Protein AF-A0A811GIC6-F1 (afdb_monomer_lite)

Structure (mmCIF, N/CA/C/O backbone):
data_AF-A0A811GIC6-F1
#
_entry.id   AF-A0A811GIC6-F1
#
loop_
_atom_site.group_PDB
_atom_site.id
_atom_site.type_symbol
_atom_site.label_atom_id
_atom_site.label_alt_id
_atom_site.label_comp_id
_atom_site.label_asym_id
_atom_site.label_entity_id
_atom_site.label_seq_id
_atom_site.pdbx_PDB_ins_code
_atom_site.Cartn_x
_atom_site.Cartn_y
_atom_site.Cartn_z
_a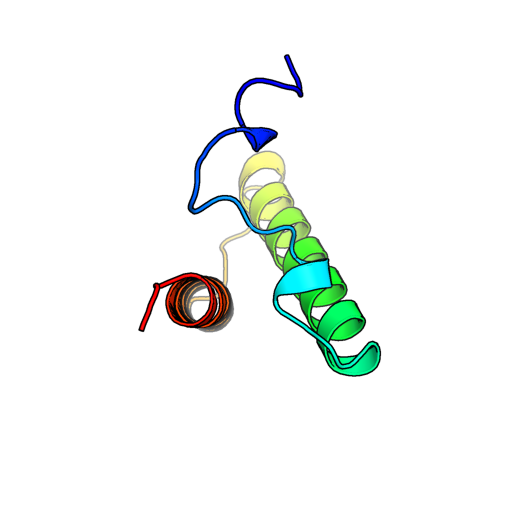tom_site.occupancy
_atom_site.B_iso_or_equiv
_atom_site.auth_seq_id
_atom_site.auth_comp_id
_atom_site.auth_asym_id
_atom_site.auth_atom_id
_atom_site.pdbx_PDB_model_num
ATOM 1 N N . MET A 1 1 ? -17.597 19.385 -5.260 1.00 48.28 1 MET A N 1
ATOM 2 C CA . MET A 1 1 ? -17.589 17.962 -5.668 1.00 48.28 1 MET A CA 1
ATOM 3 C C . MET A 1 1 ? -17.151 17.039 -4.528 1.00 48.28 1 MET A C 1
ATOM 5 O O . MET A 1 1 ? -17.005 15.852 -4.767 1.00 48.28 1 MET A O 1
ATOM 9 N N . SER A 1 2 ? -16.969 17.553 -3.306 1.00 53.19 2 SER A N 1
ATOM 10 C CA . SER A 1 2 ? -16.531 16.770 -2.143 1.00 53.19 2 SER A CA 1
ATOM 11 C C . SER A 1 2 ? -17.705 16.104 -1.409 1.00 53.19 2 SER A C 1
ATOM 13 O O . SER A 1 2 ? -17.587 14.966 -0.980 1.00 53.19 2 SER A O 1
ATOM 15 N N . ASP A 1 3 ? -18.867 16.763 -1.373 1.00 51.88 3 ASP A N 1
ATOM 16 C CA . ASP A 1 3 ? -19.983 16.379 -0.492 1.00 51.88 3 ASP A CA 1
ATOM 17 C C . ASP A 1 3 ? -20.765 15.119 -0.923 1.00 51.88 3 ASP A C 1
ATOM 19 O O . ASP A 1 3 ? -21.460 14.517 -0.111 1.00 51.88 3 ASP A O 1
ATOM 23 N N . GLU A 1 4 ? -20.685 14.687 -2.188 1.00 48.75 4 GLU A N 1
ATOM 24 C CA . GLU A 1 4 ? -21.476 13.539 -2.680 1.00 48.75 4 GLU A CA 1
ATOM 25 C C . GLU A 1 4 ? -20.868 12.174 -2.317 1.00 48.75 4 GLU A C 1
ATOM 27 O O . GLU A 1 4 ? -21.601 11.192 -2.203 1.00 48.75 4 GLU A O 1
ATOM 32 N N . LEU A 1 5 ? -19.549 12.100 -2.096 1.00 49.66 5 LEU A N 1
ATOM 33 C CA . LEU A 1 5 ? -18.875 10.875 -1.642 1.00 49.66 5 LEU A CA 1
ATOM 34 C C . LEU A 1 5 ? -18.987 10.672 -0.124 1.00 49.66 5 LEU A C 1
ATOM 36 O O . LEU A 1 5 ? -18.926 9.531 0.322 1.00 49.66 5 LEU A O 1
ATOM 40 N N . GLU A 1 6 ? -19.195 11.748 0.644 1.00 50.38 6 GLU A N 1
ATOM 41 C CA . GLU A 1 6 ? -19.344 11.726 2.110 1.00 50.38 6 GLU A CA 1
ATOM 42 C C . GLU A 1 6 ? -20.704 11.173 2.582 1.00 50.38 6 GLU A C 1
ATOM 44 O O . GLU A 1 6 ? -20.886 10.885 3.762 1.00 50.38 6 GLU A O 1
ATOM 49 N N . LEU A 1 7 ? -21.675 11.017 1.673 1.00 51.62 7 LEU A N 1
ATOM 50 C CA . LEU A 1 7 ? -23.053 10.613 1.991 1.00 51.62 7 LEU A CA 1
ATOM 51 C C . LEU A 1 7 ? -23.343 9.122 1.751 1.00 51.62 7 LEU A C 1
ATOM 53 O O . LEU A 1 7 ? -24.477 8.674 1.944 1.00 51.62 7 LEU A O 1
ATOM 57 N N . SER A 1 8 ? -22.348 8.335 1.335 1.00 59.28 8 SER A N 1
ATOM 58 C CA . SER A 1 8 ? -22.500 6.882 1.262 1.00 59.28 8 SER A CA 1
ATOM 59 C C . SER A 1 8 ? -22.485 6.306 2.682 1.00 59.28 8 SER A C 1
ATOM 61 O O . SER A 1 8 ? -21.518 6.525 3.406 1.00 59.28 8 SER A O 1
ATOM 63 N N . PRO A 1 9 ? -23.472 5.495 3.101 1.00 54.84 9 PRO A N 1
ATOM 64 C CA . PRO A 1 9 ? -23.433 4.842 4.414 1.00 54.84 9 PRO A CA 1
ATOM 65 C C . PRO A 1 9 ? -22.209 3.923 4.610 1.00 54.84 9 PRO A C 1
ATOM 67 O O . PRO A 1 9 ? -21.942 3.501 5.732 1.00 54.84 9 PRO A O 1
ATOM 70 N N . ASN A 1 10 ? -21.453 3.647 3.538 1.00 59.31 10 ASN A N 1
ATOM 71 C CA . ASN A 1 10 ? -20.230 2.847 3.553 1.00 59.31 10 ASN A CA 1
ATOM 72 C C . ASN A 1 10 ? -18.943 3.667 3.316 1.00 59.31 10 ASN A C 1
ATOM 74 O O . ASN A 1 10 ? -17.866 3.075 3.262 1.00 59.31 10 ASN A O 1
ATOM 78 N N . SER A 1 11 ? -19.007 4.995 3.148 1.00 66.31 11 SER A N 1
ATOM 79 C CA . SER A 1 11 ? -17.794 5.821 3.076 1.00 66.31 11 SER A CA 1
ATOM 80 C C . SER A 1 11 ? -17.267 6.078 4.484 1.00 66.31 11 SER A C 1
ATOM 82 O O . SER A 1 11 ? -17.856 6.853 5.233 1.00 66.31 11 SER A O 1
ATOM 84 N N . LYS A 1 12 ? -16.162 5.422 4.842 1.00 75.94 12 LYS A N 1
ATOM 85 C CA . LYS A 1 12 ? -15.393 5.717 6.056 1.00 75.94 12 LYS A CA 1
ATOM 86 C C . LYS A 1 12 ? -14.093 6.404 5.663 1.00 75.94 12 LYS A C 1
ATOM 88 O O . LYS A 1 12 ? -13.420 5.959 4.730 1.00 75.94 12 LYS A O 1
ATOM 93 N N . TYR A 1 13 ? -13.718 7.456 6.381 1.00 82.62 13 TYR A N 1
ATOM 94 C CA . TYR A 1 13 ? -12.391 8.047 6.260 1.00 82.62 13 TYR A CA 1
ATOM 95 C C . TYR A 1 13 ? -11.330 7.052 6.734 1.00 82.62 13 TYR A C 1
ATOM 97 O O . TYR A 1 13 ? -11.560 6.285 7.665 1.00 82.62 13 TYR A O 1
ATOM 105 N N . ILE A 1 14 ? -10.127 7.091 6.150 1.00 81.56 14 ILE A N 1
ATOM 106 C CA . ILE A 1 14 ? -9.032 6.189 6.552 1.00 81.56 14 ILE A CA 1
ATOM 107 C C . ILE A 1 14 ? -8.722 6.323 8.055 1.00 81.56 14 ILE A C 1
ATOM 109 O O . ILE A 1 14 ? -8.495 5.320 8.729 1.00 81.56 14 ILE A O 1
ATOM 113 N N . SER A 1 15 ? -8.803 7.535 8.610 1.00 83.69 15 SER A N 1
ATOM 114 C CA . SER A 1 15 ? -8.648 7.787 10.050 1.00 83.69 15 SER A CA 1
ATOM 115 C C . SER A 1 15 ? -9.738 7.158 10.927 1.00 83.69 15 SER A C 1
ATOM 117 O O . SER A 1 15 ? -9.544 7.025 12.126 1.00 83.69 15 SER A O 1
ATOM 119 N N . GLU A 1 16 ? -10.887 6.787 10.362 1.00 83.69 16 GLU A N 1
ATOM 120 C CA . GLU A 1 16 ? -11.971 6.093 11.074 1.00 83.69 16 GLU A CA 1
ATOM 121 C C . GLU A 1 16 ? -11.825 4.566 11.005 1.00 83.69 16 GLU A C 1
ATOM 123 O O . GLU A 1 16 ? -12.441 3.846 11.788 1.00 83.69 16 GLU A O 1
ATOM 128 N N . ILE A 1 17 ? -11.006 4.060 10.075 1.00 85.62 17 ILE A N 1
ATOM 129 C CA . ILE A 1 17 ? -10.693 2.631 9.926 1.00 85.62 17 ILE A CA 1
ATOM 130 C C . ILE A 1 17 ? -9.602 2.205 10.924 1.00 85.62 17 ILE A C 1
ATOM 132 O O . ILE A 1 17 ? -9.569 1.052 11.363 1.00 85.62 17 ILE A O 1
ATOM 136 N N . TYR A 1 18 ? -8.708 3.131 11.285 1.00 84.94 18 TYR A N 1
ATOM 137 C CA . TYR A 1 18 ? -7.555 2.883 12.149 1.00 84.94 18 TYR A CA 1
ATOM 138 C C . TYR A 1 18 ? -7.623 3.745 13.405 1.00 84.94 18 TYR A C 1
ATOM 140 O O . TYR A 1 18 ? -7.538 4.966 13.341 1.00 84.94 18 TYR A O 1
ATOM 148 N N . THR A 1 19 ? -7.739 3.094 14.562 1.00 83.56 19 THR A N 1
ATOM 149 C CA . THR A 1 19 ? -7.681 3.762 15.870 1.00 83.56 19 THR A CA 1
ATOM 150 C C . THR A 1 19 ? -6.252 3.922 16.392 1.00 83.56 19 THR A C 1
ATOM 152 O O . THR A 1 19 ? -6.035 4.667 17.343 1.00 83.56 19 THR A O 1
ATOM 155 N N . ASP A 1 20 ? -5.292 3.201 15.808 1.00 90.56 20 ASP A N 1
ATOM 156 C CA . ASP A 1 20 ? -3.867 3.295 16.121 1.00 90.56 20 ASP A CA 1
ATOM 157 C C . ASP A 1 20 ? -3.183 4.262 15.141 1.00 90.56 20 ASP A C 1
ATOM 159 O O . ASP A 1 20 ? -3.189 4.049 13.926 1.00 90.56 20 ASP A O 1
ATOM 163 N N . GLU A 1 21 ? -2.596 5.332 15.679 1.00 89.56 21 GLU A N 1
ATOM 164 C CA . GLU A 1 21 ? -1.911 6.370 14.904 1.00 89.56 21 GLU A CA 1
ATOM 165 C C . GLU A 1 21 ? -0.675 5.829 14.169 1.00 89.56 21 GLU A C 1
ATOM 167 O O . GLU A 1 21 ? -0.391 6.248 13.050 1.00 89.56 21 GLU A O 1
ATOM 172 N N . SER A 1 22 ? 0.023 4.847 14.745 1.00 91.00 22 SER A N 1
ATOM 173 C CA . SER A 1 22 ? 1.185 4.230 14.104 1.00 91.00 22 SER A CA 1
ATOM 174 C C . SER A 1 22 ? 0.791 3.373 12.899 1.00 91.00 22 SER A C 1
ATOM 176 O O . SER A 1 22 ? 1.433 3.465 11.853 1.00 91.00 22 SER A O 1
ATOM 178 N N . GLU A 1 23 ? -0.300 2.602 12.999 1.00 90.44 23 GLU A N 1
ATOM 179 C CA . GLU A 1 23 ? -0.847 1.853 11.859 1.00 90.44 23 GLU A CA 1
ATOM 180 C C . GLU A 1 23 ? -1.315 2.798 10.746 1.00 90.44 23 GLU A C 1
ATOM 182 O O . GLU A 1 23 ? -1.071 2.539 9.566 1.00 90.44 23 GLU A O 1
ATOM 187 N N . LEU A 1 24 ? -1.954 3.911 11.122 1.00 91.69 24 LEU A N 1
ATOM 188 C CA . LEU A 1 24 ? -2.418 4.925 10.181 1.00 91.69 24 LEU A CA 1
ATOM 189 C C . LEU A 1 24 ? -1.257 5.587 9.422 1.00 91.69 24 LEU A C 1
ATOM 191 O O . LEU A 1 24 ? -1.349 5.768 8.208 1.00 91.69 24 LEU A O 1
ATOM 195 N N . GLU A 1 25 ? -0.177 5.953 10.113 1.00 94.06 25 GLU A N 1
ATOM 196 C CA . GLU A 1 25 ? 0.999 6.553 9.473 1.00 94.06 25 GLU A CA 1
ATOM 197 C C . GLU A 1 25 ? 1.720 5.570 8.545 1.00 94.06 25 GLU A C 1
ATOM 199 O O . GLU A 1 25 ? 2.084 5.950 7.432 1.00 94.06 25 GLU A O 1
ATOM 204 N N . MET A 1 26 ? 1.849 4.297 8.936 1.00 92.31 26 MET A N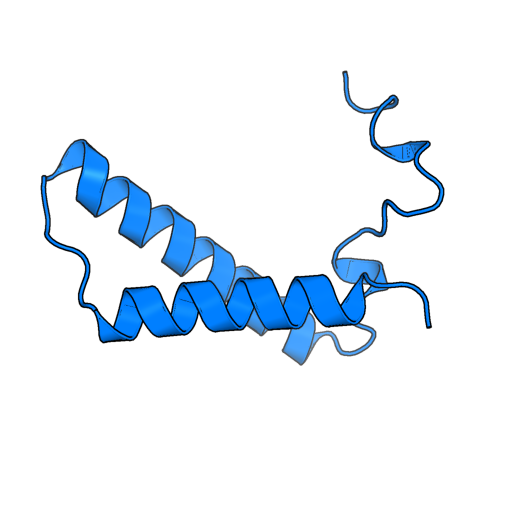 1
ATOM 205 C CA . MET A 1 26 ? 2.405 3.268 8.049 1.00 92.31 26 MET A CA 1
ATOM 206 C C . MET A 1 26 ? 1.568 3.114 6.775 1.00 92.31 26 MET A C 1
ATOM 208 O O . MET A 1 26 ? 2.113 3.187 5.678 1.00 92.31 26 MET A O 1
ATOM 212 N N . LEU A 1 27 ? 0.238 3.020 6.896 1.00 92.88 27 LEU A N 1
ATOM 213 C CA . LEU A 1 27 ? -0.646 2.927 5.731 1.00 92.88 27 LEU A CA 1
ATOM 214 C C . LEU A 1 27 ? -0.504 4.137 4.794 1.00 92.88 27 LEU A C 1
ATOM 216 O O . LEU A 1 27 ? -0.507 3.981 3.575 1.00 92.88 27 LEU A O 1
ATOM 220 N N . LYS A 1 28 ? -0.382 5.353 5.339 1.00 93.25 28 LYS A N 1
ATOM 221 C CA . LYS A 1 28 ? -0.162 6.552 4.517 1.00 93.25 28 LYS A CA 1
ATOM 222 C C . LYS A 1 28 ? 1.155 6.470 3.749 1.00 93.25 28 LYS A C 1
ATOM 224 O O . LYS A 1 28 ? 1.164 6.791 2.564 1.00 93.25 28 LYS A O 1
ATOM 229 N N . MET A 1 29 ? 2.240 6.037 4.398 1.00 95.12 29 MET A N 1
ATOM 230 C CA . MET A 1 29 ? 3.528 5.835 3.725 1.00 95.12 29 MET A CA 1
ATOM 231 C C . MET A 1 29 ? 3.417 4.787 2.614 1.00 95.12 29 MET A C 1
ATOM 233 O O . MET A 1 29 ? 3.889 5.028 1.505 1.00 95.12 29 MET A O 1
ATOM 237 N N . ASP A 1 30 ? 2.722 3.680 2.869 1.00 94.88 30 ASP A N 1
ATOM 238 C CA . ASP A 1 30 ? 2.508 2.623 1.879 1.00 94.88 30 ASP A CA 1
ATOM 239 C C . ASP A 1 30 ? 1.739 3.141 0.649 1.00 94.88 30 ASP A C 1
ATOM 241 O O . ASP A 1 30 ? 2.082 2.817 -0.489 1.00 94.88 30 ASP A O 1
ATOM 245 N N . LEU A 1 31 ? 0.735 4.003 0.851 1.00 95.31 31 LEU A N 1
ATOM 246 C CA . LEU A 1 31 ? -0.012 4.635 -0.244 1.00 95.31 31 LEU A CA 1
ATOM 247 C C . LEU A 1 31 ? 0.831 5.633 -1.049 1.00 95.31 31 LEU A C 1
ATOM 249 O O . LEU A 1 31 ? 0.643 5.734 -2.262 1.00 95.31 31 LEU A O 1
ATOM 253 N N . VAL A 1 32 ? 1.763 6.345 -0.407 1.00 95.94 32 VAL A N 1
ATOM 254 C CA . VAL A 1 32 ? 2.740 7.192 -1.114 1.00 95.94 32 VAL A CA 1
ATOM 255 C C . VAL A 1 32 ? 3.631 6.327 -2.005 1.00 95.94 32 VAL A C 1
ATOM 257 O O . VAL A 1 32 ? 3.752 6.612 -3.191 1.00 95.94 32 VAL A O 1
ATOM 260 N N . ILE A 1 33 ? 4.153 5.214 -1.480 1.00 94.31 33 ILE A N 1
ATOM 261 C CA . ILE A 1 33 ? 4.986 4.277 -2.251 1.00 94.31 33 ILE A CA 1
ATOM 262 C C . ILE A 1 33 ? 4.223 3.723 -3.459 1.00 94.31 33 ILE A C 1
ATOM 264 O O . ILE A 1 33 ? 4.784 3.621 -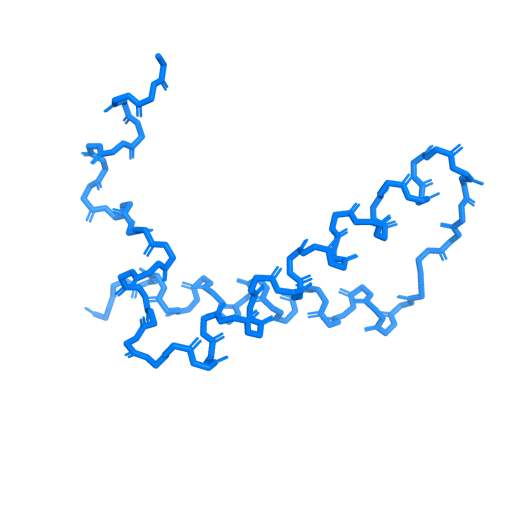4.550 1.00 94.31 33 ILE A O 1
ATOM 268 N N . VAL A 1 34 ? 2.941 3.383 -3.290 1.00 96.25 34 VAL A N 1
ATOM 269 C CA . VAL A 1 34 ? 2.086 2.932 -4.398 1.00 96.25 34 VAL A CA 1
ATOM 270 C C . VAL A 1 34 ? 1.981 4.009 -5.477 1.00 96.25 34 VAL A C 1
ATOM 272 O O . VAL A 1 34 ? 2.153 3.708 -6.658 1.00 96.25 34 VAL A O 1
ATOM 275 N N . ALA A 1 35 ? 1.697 5.253 -5.083 1.00 95.81 35 ALA A N 1
ATOM 276 C CA . ALA A 1 35 ? 1.561 6.363 -6.018 1.00 95.81 35 ALA A CA 1
ATOM 277 C C . ALA A 1 35 ? 2.867 6.616 -6.785 1.00 95.81 35 ALA A C 1
ATOM 279 O O . ALA A 1 35 ? 2.834 6.713 -8.012 1.00 95.81 35 ALA A O 1
ATOM 280 N N . ASP A 1 36 ? 4.000 6.639 -6.082 1.00 95.88 36 ASP A N 1
ATOM 281 C CA . ASP A 1 36 ? 5.324 6.841 -6.675 1.00 95.88 36 ASP A CA 1
ATOM 282 C C . ASP A 1 36 ? 5.675 5.703 -7.644 1.00 95.88 36 ASP A C 1
ATOM 284 O O . ASP A 1 36 ? 6.052 5.957 -8.785 1.00 95.88 36 ASP A O 1
ATOM 288 N N . THR A 1 37 ? 5.436 4.449 -7.247 1.00 95.69 37 THR A N 1
ATOM 289 C CA . THR A 1 37 ? 5.685 3.268 -8.094 1.00 95.69 37 THR A CA 1
ATOM 290 C C . THR A 1 37 ? 4.865 3.315 -9.386 1.00 95.69 37 THR A C 1
ATOM 292 O O . THR A 1 37 ? 5.369 3.019 -10.471 1.00 95.69 37 THR A O 1
ATOM 295 N N . VAL A 1 38 ? 3.582 3.685 -9.294 1.00 95.12 38 VAL A N 1
ATOM 296 C CA . VAL A 1 38 ? 2.716 3.825 -10.474 1.00 95.12 38 VAL A CA 1
ATOM 297 C C . VAL A 1 38 ? 3.172 4.993 -11.348 1.00 95.12 38 VAL A C 1
ATOM 299 O O . VAL A 1 38 ? 3.159 4.871 -12.571 1.00 95.12 38 VAL A O 1
ATOM 302 N N . ASN A 1 39 ? 3.597 6.103 -10.744 1.00 96.19 39 ASN A N 1
ATOM 303 C CA . ASN A 1 39 ? 4.108 7.257 -11.471 1.00 96.19 39 ASN A CA 1
ATOM 304 C C . ASN A 1 39 ? 5.390 6.919 -12.248 1.00 96.19 39 ASN A C 1
ATOM 306 O O . ASN A 1 39 ? 5.459 7.190 -13.441 1.00 96.19 39 ASN A O 1
ATOM 310 N N . GLU A 1 40 ? 6.366 6.266 -11.615 1.00 95.88 40 GLU A N 1
ATOM 311 C CA . GLU A 1 40 ? 7.594 5.803 -12.279 1.00 95.88 40 GLU A CA 1
ATOM 312 C C . GLU A 1 40 ? 7.291 4.838 -13.433 1.00 95.88 40 GLU A C 1
ATOM 314 O O . GLU A 1 40 ? 7.890 4.922 -14.508 1.00 95.88 40 GLU A O 1
ATOM 319 N N . TRP A 1 41 ? 6.317 3.942 -13.251 1.00 95.81 41 TRP A N 1
ATOM 320 C CA . TRP A 1 41 ? 5.888 3.046 -14.319 1.00 95.81 41 TRP A CA 1
ATOM 321 C C . TRP A 1 41 ? 5.296 3.795 -15.519 1.00 95.81 41 TRP A C 1
ATOM 323 O O . TRP A 1 41 ? 5.593 3.447 -16.662 1.00 95.81 41 TRP A O 1
ATOM 333 N N . LEU A 1 42 ? 4.477 4.821 -15.280 1.00 95.62 42 LEU A N 1
ATOM 334 C CA . LEU A 1 42 ? 3.813 5.580 -16.342 1.00 95.62 42 LEU A CA 1
ATOM 335 C C . LEU A 1 42 ? 4.744 6.584 -17.036 1.00 95.62 42 LEU A C 1
ATOM 337 O O . LEU A 1 42 ? 4.717 6.683 -18.263 1.00 95.62 42 LEU A O 1
ATOM 341 N N . GLU A 1 43 ? 5.554 7.314 -16.271 1.00 95.94 43 GLU A N 1
ATOM 342 C CA . GLU A 1 43 ? 6.382 8.419 -16.773 1.00 95.94 43 GLU A CA 1
ATOM 343 C C . GLU A 1 43 ? 7.750 7.945 -17.274 1.00 95.94 43 GLU A C 1
ATOM 345 O O . GLU A 1 43 ? 8.249 8.427 -18.292 1.00 95.94 43 GLU A O 1
ATOM 350 N N . GLU A 1 44 ? 8.357 6.972 -16.590 1.00 93.81 44 GLU A N 1
ATOM 351 C CA . GLU A 1 44 ? 9.717 6.505 -16.885 1.00 93.81 44 GLU A CA 1
ATOM 352 C C . GLU A 1 44 ? 9.737 5.138 -17.584 1.00 93.81 44 GLU A C 1
ATOM 354 O O . GLU A 1 44 ? 10.793 4.670 -18.015 1.00 93.81 44 GLU A O 1
ATOM 359 N N . ASN A 1 45 ? 8.566 4.504 -17.751 1.00 91.69 45 ASN A N 1
ATOM 360 C CA . ASN A 1 45 ? 8.414 3.150 -18.291 1.00 91.69 45 ASN A CA 1
ATOM 361 C C . ASN A 1 45 ? 9.226 2.105 -17.495 1.00 91.69 45 ASN A C 1
ATOM 363 O O . ASN A 1 45 ? 9.678 1.093 -18.044 1.00 91.69 45 ASN A O 1
ATOM 367 N N . THR A 1 46 ? 9.418 2.359 -16.196 1.00 94.94 46 THR A N 1
ATOM 368 C CA . THR A 1 46 ? 10.108 1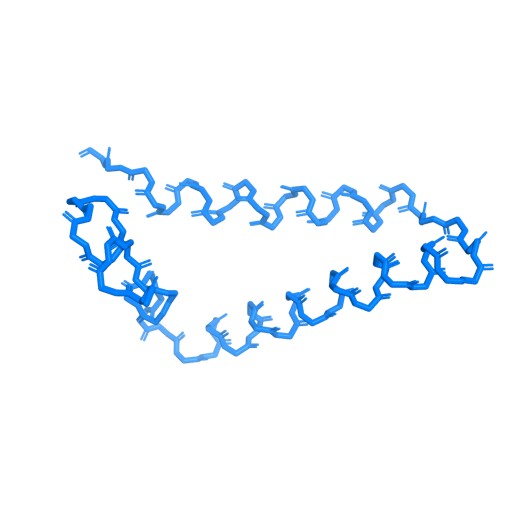.464 -15.263 1.00 94.94 46 THR A CA 1
ATOM 369 C C . THR A 1 46 ? 9.197 0.276 -14.931 1.00 94.94 46 THR A C 1
ATOM 371 O O . THR A 1 46 ? 8.087 0.476 -14.438 1.00 94.94 46 THR A O 1
ATOM 374 N N . PRO A 1 47 ? 9.602 -0.980 -15.202 1.00 94.69 47 PRO A N 1
ATOM 375 C CA . PRO A 1 47 ? 8.782 -2.139 -14.867 1.00 94.69 47 PRO A CA 1
ATOM 376 C C . PRO A 1 47 ? 8.568 -2.257 -13.357 1.00 94.69 47 PRO A C 1
ATOM 378 O O . PRO A 1 47 ? 9.525 -2.203 -12.588 1.00 94.69 47 PRO A O 1
ATOM 381 N N . ILE A 1 48 ? 7.325 -2.497 -12.943 1.00 94.75 48 ILE A N 1
ATOM 382 C CA . ILE A 1 48 ? 7.013 -2.761 -11.537 1.00 94.75 48 ILE A CA 1
ATOM 383 C C . ILE A 1 48 ? 7.402 -4.203 -11.197 1.00 94.75 48 ILE A C 1
ATOM 385 O O . ILE A 1 48 ? 6.992 -5.145 -11.884 1.00 94.75 48 ILE A O 1
ATOM 389 N N . ASP A 1 49 ? 8.163 -4.380 -10.118 1.00 94.69 49 ASP A N 1
ATOM 390 C CA . ASP A 1 49 ? 8.511 -5.700 -9.594 1.00 94.69 49 ASP A CA 1
ATOM 391 C C . ASP A 1 49 ? 7.231 -6.482 -9.208 1.00 94.69 49 ASP A C 1
ATOM 393 O O . ASP A 1 49 ? 6.369 -5.944 -8.499 1.00 94.69 49 ASP A O 1
ATOM 397 N N . PRO A 1 50 ? 7.065 -7.748 -9.641 1.00 96.19 50 PRO A N 1
ATOM 398 C CA . PRO A 1 50 ? 5.913 -8.572 -9.276 1.00 96.19 50 PRO A CA 1
ATOM 399 C C . PRO A 1 50 ? 5.645 -8.678 -7.767 1.00 96.19 50 PRO A C 1
ATOM 401 O O . PRO A 1 50 ? 4.484 -8.792 -7.363 1.00 96.19 50 PRO A O 1
ATOM 404 N N . ASP A 1 51 ? 6.682 -8.646 -6.932 1.00 96.06 51 ASP A N 1
ATOM 405 C CA . ASP A 1 51 ? 6.549 -8.701 -5.478 1.00 96.06 51 ASP A CA 1
ATOM 406 C C . ASP A 1 51 ? 6.008 -7.381 -4.916 1.00 96.06 51 ASP A C 1
ATOM 408 O O . ASP A 1 51 ? 5.135 -7.412 -4.043 1.00 96.06 51 ASP A O 1
ATOM 412 N N . ILE A 1 52 ? 6.420 -6.240 -5.484 1.00 93.25 52 ILE A N 1
ATOM 413 C CA . ILE A 1 52 ? 5.845 -4.923 -5.167 1.00 93.25 52 ILE A CA 1
ATOM 414 C C . ILE A 1 52 ? 4.374 -4.888 -5.596 1.00 93.25 52 ILE A C 1
ATOM 416 O O . ILE A 1 52 ? 3.507 -4.548 -4.793 1.00 93.25 52 ILE A O 1
ATOM 420 N N . CYS A 1 53 ? 4.057 -5.341 -6.812 1.00 94.38 53 CYS A N 1
ATOM 421 C CA . CYS A 1 53 ? 2.673 -5.482 -7.280 1.00 94.38 53 CYS A CA 1
ATOM 422 C C . CYS A 1 53 ? 1.815 -6.328 -6.330 1.00 94.38 53 CYS A C 1
ATOM 424 O O . CYS A 1 53 ? 0.686 -5.951 -6.002 1.00 94.38 53 CYS A O 1
ATOM 426 N N . ARG A 1 54 ? 2.342 -7.464 -5.857 1.00 96.06 54 ARG A N 1
ATOM 427 C CA . ARG A 1 54 ? 1.635 -8.322 -4.899 1.00 96.06 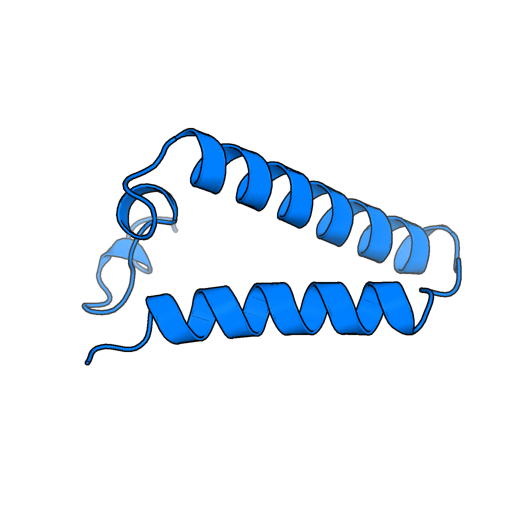54 ARG A CA 1
ATOM 428 C C . ARG A 1 54 ? 1.406 -7.604 -3.574 1.00 96.06 54 ARG A C 1
ATOM 430 O O . ARG A 1 54 ? 0.306 -7.685 -3.035 1.00 96.06 54 ARG A O 1
ATOM 437 N N . TYR A 1 55 ? 2.418 -6.910 -3.065 1.00 95.00 55 TYR A N 1
ATOM 438 C CA . TYR A 1 55 ? 2.313 -6.135 -1.836 1.00 95.00 55 TYR A CA 1
ATOM 439 C C . TYR A 1 55 ? 1.231 -5.047 -1.935 1.00 95.00 55 TYR A C 1
ATOM 441 O O . TYR A 1 55 ? 0.344 -5.007 -1.083 1.00 95.00 55 TYR A O 1
ATOM 449 N N . MET A 1 56 ? 1.216 -4.259 -3.018 1.00 95.62 56 MET A N 1
ATOM 450 C CA . MET A 1 56 ? 0.175 -3.249 -3.260 1.00 95.62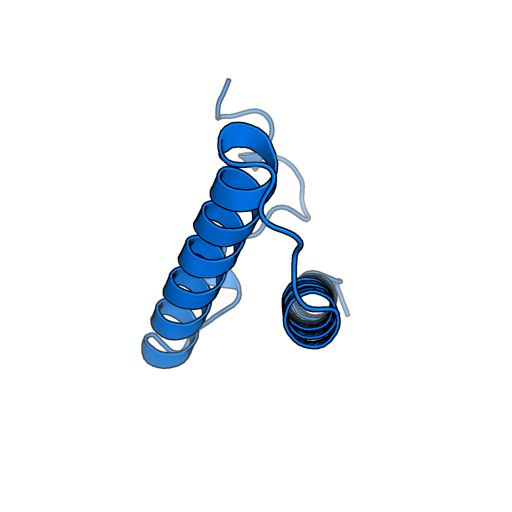 56 MET A CA 1
ATOM 451 C C . MET A 1 56 ? -1.226 -3.878 -3.309 1.00 95.62 56 MET A C 1
ATOM 453 O O . MET A 1 56 ? -2.165 -3.374 -2.696 1.00 95.62 56 MET A O 1
ATOM 457 N N . GLY A 1 57 ? -1.375 -5.025 -3.982 1.00 95.75 57 GLY A N 1
ATOM 458 C CA . GLY A 1 57 ? -2.643 -5.759 -4.010 1.00 95.75 57 GLY A CA 1
ATOM 459 C C . GLY A 1 57 ? -3.105 -6.211 -2.619 1.00 95.75 57 GLY A C 1
ATOM 460 O O . GLY A 1 57 ? -4.279 -6.065 -2.279 1.00 95.75 57 GLY A O 1
ATOM 461 N N . MET A 1 58 ? -2.185 -6.714 -1.792 1.00 95.69 58 MET A N 1
ATOM 462 C CA . MET A 1 58 ? -2.482 -7.121 -0.414 1.00 95.69 58 MET A CA 1
ATOM 463 C C . MET A 1 58 ? -2.851 -5.933 0.480 1.00 95.69 58 MET A C 1
ATOM 465 O O . MET A 1 58 ? -3.743 -6.070 1.318 1.00 95.69 58 MET A O 1
ATOM 469 N N . LEU A 1 59 ? -2.216 -4.773 0.282 1.00 94.38 59 LEU A N 1
ATOM 470 C CA . LEU A 1 59 ? -2.558 -3.531 0.974 1.00 94.38 59 LEU A CA 1
ATOM 471 C C . LEU A 1 59 ? -4.017 -3.141 0.705 1.00 94.38 59 LEU A C 1
ATOM 473 O O . LEU A 1 59 ? -4.798 -2.966 1.642 1.00 94.38 59 LEU A O 1
ATOM 477 N N . PHE A 1 60 ? -4.407 -3.081 -0.571 1.00 93.56 60 PHE A N 1
ATOM 478 C CA . PHE A 1 60 ? -5.776 -2.735 -0.957 1.00 93.56 60 PHE A CA 1
ATOM 479 C C . PHE A 1 60 ? -6.800 -3.766 -0.486 1.00 93.56 60 PHE A C 1
ATOM 481 O O . PHE A 1 60 ? -7.872 -3.387 -0.020 1.00 93.56 60 PHE A O 1
ATOM 488 N N . LEU A 1 61 ? -6.467 -5.058 -0.551 1.00 92.81 61 LEU A N 1
ATOM 489 C CA . LEU A 1 61 ? -7.333 -6.117 -0.035 1.00 92.81 61 LEU A CA 1
ATOM 490 C C . LEU A 1 61 ? -7.538 -5.995 1.483 1.00 92.81 61 LEU A C 1
ATOM 492 O O . LEU A 1 61 ? -8.661 -6.117 1.962 1.00 92.81 61 LEU A O 1
ATOM 496 N N . SER A 1 62 ? -6.472 -5.722 2.240 1.00 89.38 62 SER A N 1
ATOM 497 C CA . SER A 1 62 ? -6.548 -5.496 3.689 1.00 89.38 62 SER A CA 1
ATOM 498 C C . SER A 1 62 ? -7.453 -4.308 4.026 1.00 89.38 62 SER A C 1
ATOM 500 O O . SER A 1 62 ? -8.318 -4.413 4.898 1.00 89.38 62 SER A O 1
ATOM 502 N N . LEU A 1 63 ? -7.311 -3.203 3.285 1.00 89.25 63 LEU A N 1
ATOM 503 C CA . LEU A 1 63 ? -8.152 -2.022 3.457 1.00 89.25 63 LEU A CA 1
ATOM 504 C C . LEU A 1 63 ? -9.622 -2.319 3.129 1.00 89.25 63 LEU A C 1
ATOM 506 O O . LEU A 1 63 ? -10.504 -1.963 3.909 1.00 89.25 63 LEU A O 1
ATOM 510 N N . ALA A 1 64 ? -9.882 -3.011 2.017 1.00 87.94 64 ALA A N 1
ATOM 511 C CA . ALA A 1 64 ? -11.227 -3.415 1.618 1.00 87.94 64 ALA A CA 1
ATOM 512 C C . ALA A 1 64 ? -11.893 -4.289 2.691 1.00 87.94 64 ALA A C 1
ATOM 514 O O . ALA A 1 64 ? -13.006 -3.987 3.109 1.00 87.94 64 ALA A O 1
ATOM 515 N N . ASN A 1 65 ? -11.178 -5.283 3.228 1.00 86.62 65 ASN A N 1
ATOM 516 C CA . ASN A 1 65 ? -11.687 -6.148 4.297 1.00 86.62 65 ASN A CA 1
ATOM 517 C C . ASN A 1 65 ? -12.035 -5.378 5.583 1.00 86.62 65 ASN A C 1
ATOM 519 O O . ASN A 1 65 ? -12.933 -5.787 6.311 1.00 86.62 65 ASN A O 1
ATOM 523 N N . ARG A 1 66 ? -11.337 -4.275 5.895 1.00 84.06 66 ARG A N 1
ATOM 524 C CA . ARG A 1 66 ? -11.692 -3.420 7.046 1.00 84.06 66 ARG A CA 1
ATOM 525 C C . ARG A 1 66 ? -12.883 -2.495 6.763 1.00 84.06 66 ARG A C 1
ATOM 527 O O . ARG A 1 66 ? -13.549 -2.045 7.697 1.00 84.06 66 ARG A O 1
ATOM 534 N N . LEU A 1 67 ? -13.124 -2.178 5.493 1.00 82.50 67 LEU A N 1
ATOM 535 C CA . LEU A 1 67 ? -14.260 -1.374 5.046 1.00 82.50 67 LEU A CA 1
ATOM 536 C C . LEU A 1 67 ? -15.545 -2.196 4.922 1.00 82.50 67 LEU A C 1
ATOM 538 O O . LEU A 1 67 ? -16.624 -1.637 5.129 1.00 82.50 67 LEU A O 1
ATOM 542 N N . GLU A 1 68 ? -15.441 -3.491 4.608 1.00 75.81 68 GLU A N 1
ATOM 543 C CA . GLU A 1 68 ? -16.592 -4.387 4.534 1.00 75.81 68 GLU A CA 1
ATOM 544 C C . GLU A 1 68 ? -17.369 -4.387 5.867 1.00 75.81 68 GLU A C 1
ATOM 546 O O . GLU A 1 68 ? -16.786 -4.564 6.942 1.00 75.81 68 GLU A O 1
ATOM 551 N N . PRO A 1 69 ? -18.690 -4.133 5.839 1.00 62.75 69 PRO A N 1
ATOM 552 C CA . PRO A 1 69 ? -19.513 -4.228 7.034 1.00 62.75 69 PRO A CA 1
ATOM 553 C C . PRO A 1 69 ? -19.643 -5.703 7.443 1.00 62.75 69 PRO A C 1
ATOM 555 O O . PRO A 1 69 ? -20.126 -6.512 6.653 1.00 62.75 69 PRO A O 1
ATOM 558 N N . ASN A 1 70 ? -19.215 -6.036 8.667 1.00 54.41 70 ASN A N 1
ATOM 559 C CA . ASN A 1 70 ? -19.526 -7.322 9.310 1.00 54.41 70 ASN A CA 1
ATOM 560 C C . ASN A 1 70 ? -21.040 -7.545 9.419 1.00 54.41 70 ASN A C 1
ATOM 562 O O . ASN A 1 70 ? -21.744 -6.580 9.803 1.00 54.41 70 ASN A O 1
#

pLDDT: mean 84.72, std 15.3, range [48.28, 96.25]

Secondary structure (DSSP, 8-state):
--TTTTT-TT---HHHH-S-HHHHHHHHHHHHHHHHHHHHHHHS-PPPPHHHHHHHHHHHHHHHHHHS--

Radius of gyration: 14.54 Å; chains: 1; bounding box: 34×27×34 Å

Organism: NCBI:txid202951

Sequence (70 aa):
MSDELELSPNSKYISEIYTDESELEMLKMDLVIVADTVNEWLEENTPIDPDICRYMGMLFLSLANRLEPN

Foldseek 3Di:
DPVPLVPPPLDDDLCRLDPDPVVSVVLVVLVVVVVVLVCCCVPVVDDDDVVNVVVNVVSVVVVVVSSDDD